Protein AF-A0A1I5CHT5-F1 (afdb_monomer_lite)

InterPro domains:
  IPR029024 TerB-like [SSF158682] (28-135)

Sequence (154 aa):
MDYQIIIVRIFIPLIINLFLMMINRVEKLSLLSEMISFAKNESDLKPIEYNFLLAIARQLDISREDFDYLIEHPINYIHLKSHSERIVQFHRLVLLMNIDEENSPKDKIKLHNYGLRMGLSHESINKVLYLMESFPNKVVPPDVLIDIFKVQYN

Foldseek 3Di:
DDPVCCCPPPVVVQLLVLPPDDADPVRLLLLLLVLLVLQQDPPGHDPQLVVVSVVSCVSSVHDPVSNVVSNVPRDPDDQPPDPSSLLSSLLSSQVSQLSDVPRDPVSLVSSLVSSVVNVHDNQLSVVLVVVLVVDVSSRDDPVNSCVSRVVVVD

Organism: NCBI:txid649333

Radius of gyration: 14.88 Å; chains: 1; bounding box: 34×34×36 Å

pLDDT: mean 76.03, std 16.16, range [33.88, 95.5]

Structure (mmCIF, N/CA/C/O backbone):
data_AF-A0A1I5CHT5-F1
#
_entry.id   AF-A0A1I5CHT5-F1
#
loop_
_atom_site.group_PDB
_atom_site.id
_atom_site.type_symbol
_atom_site.label_atom_id
_atom_site.label_alt_id
_atom_site.label_comp_id
_atom_site.label_asym_id
_atom_site.label_entity_id
_atom_site.label_seq_id
_atom_site.pdbx_PDB_ins_code
_atom_site.Cartn_x
_atom_site.Cartn_y
_atom_site.Cartn_z
_atom_site.occupancy
_atom_site.B_iso_or_equiv
_atom_site.auth_seq_id
_atom_site.auth_comp_id
_atom_site.auth_asym_id
_atom_site.auth_atom_id
_atom_site.pdbx_PDB_model_num
ATOM 1 N N . MET A 1 1 ? -18.716 12.084 -13.186 1.00 43.41 1 MET A N 1
ATOM 2 C CA . MET A 1 1 ? -18.773 10.689 -12.698 1.00 43.41 1 MET A CA 1
ATOM 3 C C . MET A 1 1 ? -18.210 10.702 -11.295 1.00 43.41 1 MET A C 1
ATOM 5 O O . MET A 1 1 ? -17.095 11.177 -11.141 1.00 43.41 1 MET A O 1
ATOM 9 N N . ASP A 1 2 ? -18.978 10.272 -10.295 1.00 36.06 2 ASP A N 1
ATOM 10 C CA . ASP A 1 2 ? -18.528 10.285 -8.900 1.00 36.06 2 ASP A CA 1
ATOM 11 C C . ASP A 1 2 ? -17.284 9.412 -8.713 1.00 36.06 2 ASP A C 1
ATOM 13 O O . ASP A 1 2 ? -17.295 8.221 -9.036 1.00 36.06 2 ASP A O 1
ATOM 17 N N . TYR A 1 3 ? -16.227 9.995 -8.146 1.00 40.12 3 TYR A N 1
ATOM 18 C CA . TYR A 1 3 ? -14.984 9.298 -7.791 1.00 40.12 3 TYR A CA 1
ATOM 19 C C . TYR A 1 3 ? -15.248 8.069 -6.910 1.00 40.12 3 TYR A C 1
ATOM 21 O O . TYR A 1 3 ? -14.638 7.016 -7.100 1.00 40.12 3 TYR A O 1
ATOM 29 N N . GLN A 1 4 ? -16.242 8.156 -6.021 1.00 33.88 4 GLN A N 1
ATOM 30 C CA . GLN A 1 4 ? -16.710 7.033 -5.205 1.00 33.88 4 GLN A CA 1
ATOM 31 C C . GLN A 1 4 ? -17.234 5.856 -6.040 1.00 33.88 4 GLN A C 1
ATOM 33 O O . GLN A 1 4 ? -17.039 4.705 -5.661 1.00 33.88 4 GLN A O 1
ATOM 38 N N . ILE A 1 5 ? -17.848 6.103 -7.201 1.00 36.06 5 ILE A N 1
ATOM 39 C CA . ILE A 1 5 ? -18.402 5.044 -8.058 1.00 36.06 5 ILE A CA 1
ATOM 40 C C . ILE A 1 5 ? -17.288 4.327 -8.834 1.00 36.06 5 ILE A C 1
ATOM 42 O O . ILE A 1 5 ? -17.359 3.111 -9.006 1.00 36.06 5 ILE A O 1
ATOM 46 N N . ILE A 1 6 ? -16.241 5.040 -9.260 1.00 41.62 6 ILE A N 1
ATOM 47 C CA . ILE A 1 6 ? -15.101 4.466 -10.000 1.00 41.62 6 ILE A CA 1
ATOM 48 C C . ILE A 1 6 ? -14.220 3.609 -9.075 1.00 41.62 6 ILE A C 1
ATOM 50 O O . ILE A 1 6 ? -13.890 2.472 -9.428 1.00 41.62 6 ILE A O 1
ATOM 54 N N . ILE A 1 7 ? -13.920 4.106 -7.865 1.00 43.94 7 ILE A N 1
ATOM 55 C CA . ILE A 1 7 ? -13.174 3.367 -6.829 1.00 43.94 7 ILE A CA 1
ATOM 56 C C . ILE A 1 7 ? -13.908 2.068 -6.458 1.00 43.94 7 ILE A C 1
ATOM 58 O O . ILE A 1 7 ? -13.299 1.006 -6.338 1.00 43.94 7 ILE A O 1
ATOM 62 N N . VAL A 1 8 ? -15.235 2.117 -6.333 1.00 37.75 8 VAL A N 1
ATOM 63 C CA . VAL A 1 8 ? -16.022 0.952 -5.907 1.00 37.75 8 VAL A CA 1
ATOM 64 C C . VAL A 1 8 ? -16.266 -0.054 -7.040 1.00 37.75 8 VAL A C 1
ATOM 66 O O . VAL A 1 8 ? -16.263 -1.256 -6.784 1.00 37.75 8 VAL A O 1
ATOM 69 N N . ARG A 1 9 ? -16.466 0.385 -8.293 1.00 37.16 9 ARG A N 1
ATOM 70 C CA . ARG A 1 9 ? -16.854 -0.521 -9.398 1.00 37.16 9 ARG A CA 1
ATOM 71 C C . ARG A 1 9 ? -15.706 -1.094 -10.222 1.00 37.16 9 ARG A C 1
ATOM 73 O O . ARG A 1 9 ? -15.864 -2.192 -10.742 1.00 37.16 9 ARG A O 1
ATOM 80 N N . ILE A 1 10 ? -14.595 -0.375 -10.380 1.00 43.31 10 ILE A N 1
ATOM 81 C CA . ILE A 1 10 ? -13.487 -0.795 -11.264 1.00 43.31 10 ILE A CA 1
ATOM 82 C C . ILE A 1 10 ? -12.265 -1.226 -10.448 1.00 43.31 10 ILE A C 1
ATOM 84 O O . ILE A 1 10 ? -11.571 -2.177 -10.798 1.00 43.31 10 ILE A O 1
ATOM 88 N N . PHE A 1 11 ? -12.035 -0.558 -9.323 1.00 48.06 11 PHE A N 1
ATOM 89 C CA . PHE A 1 11 ? -10.827 -0.696 -8.516 1.00 48.06 11 PHE A CA 1
ATOM 90 C C . PHE A 1 11 ? -10.879 -1.849 -7.515 1.00 48.06 11 PHE A C 1
ATOM 92 O O . PHE A 1 11 ? -9.939 -2.635 -7.415 1.00 48.06 11 PHE A O 1
ATOM 99 N N . ILE A 1 12 ? -12.000 -1.986 -6.807 1.00 48.53 12 ILE A N 1
ATOM 100 C CA . ILE A 1 12 ? -12.213 -3.060 -5.833 1.00 48.53 12 ILE A CA 1
ATOM 101 C C . ILE A 1 12 ? -12.047 -4.463 -6.458 1.00 48.53 12 ILE A C 1
ATOM 103 O O . ILE A 1 12 ? -11.296 -5.249 -5.891 1.00 48.53 12 ILE A O 1
ATOM 107 N N . PRO A 1 13 ? -12.618 -4.803 -7.632 1.00 48.53 13 PRO A N 1
ATOM 108 C CA . PRO A 1 13 ? -12.456 -6.136 -8.234 1.00 48.53 13 PRO A CA 1
ATOM 109 C C . PRO A 1 13 ? -11.008 -6.486 -8.617 1.00 48.53 13 PRO A C 1
ATOM 111 O O . PRO A 1 13 ? -10.601 -7.648 -8.559 1.00 48.53 13 PRO A O 1
ATOM 114 N N . LEU A 1 14 ? -10.224 -5.476 -9.000 1.00 48.19 14 LEU A N 1
ATOM 115 C CA . LEU A 1 14 ? -8.833 -5.620 -9.423 1.00 48.19 14 LEU A CA 1
ATOM 116 C C . LEU A 1 14 ? -7.893 -5.798 -8.225 1.00 48.19 14 LEU A C 1
ATOM 118 O O . LEU A 1 14 ? -6.982 -6.622 -8.267 1.00 48.19 14 LEU A O 1
ATOM 122 N N . ILE A 1 15 ? -8.178 -5.083 -7.132 1.00 50.62 15 ILE A N 1
ATOM 123 C CA . ILE A 1 15 ? -7.555 -5.303 -5.824 1.00 50.62 15 ILE A CA 1
ATOM 124 C C . ILE A 1 15 ? -7.916 -6.704 -5.311 1.00 50.62 15 ILE A C 1
ATOM 126 O O . ILE A 1 15 ? -7.015 -7.434 -4.913 1.00 50.62 15 ILE A O 1
ATOM 130 N N . ILE A 1 16 ? -9.189 -7.115 -5.406 1.00 50.88 16 ILE A N 1
ATOM 131 C CA . ILE A 1 16 ? -9.720 -8.406 -4.926 1.00 50.88 16 ILE A CA 1
ATOM 132 C C . ILE A 1 16 ? -8.990 -9.613 -5.534 1.00 50.88 16 ILE A C 1
ATOM 134 O O . ILE A 1 16 ? -8.569 -10.500 -4.791 1.00 50.88 16 ILE A O 1
ATOM 138 N N . ASN A 1 17 ? -8.796 -9.664 -6.857 1.00 50.41 17 ASN A N 1
ATOM 139 C CA . ASN A 1 17 ? -8.145 -10.823 -7.492 1.00 50.41 17 ASN A CA 1
ATOM 140 C C . ASN A 1 17 ? -6.658 -10.958 -7.130 1.00 50.41 17 ASN A C 1
ATOM 142 O O . ASN A 1 17 ? -6.111 -12.057 -7.149 1.00 50.41 17 ASN A O 1
ATOM 146 N N . LEU A 1 18 ? -6.015 -9.854 -6.754 1.00 48.88 18 LEU A N 1
ATOM 147 C CA . LEU A 1 18 ? -4.601 -9.801 -6.384 1.00 48.88 18 LEU A CA 1
ATOM 148 C C . LEU A 1 18 ? -4.374 -9.977 -4.867 1.00 48.88 18 LEU A C 1
ATOM 150 O O . LEU A 1 18 ? -3.238 -10.029 -4.398 1.00 48.88 18 LEU A O 1
ATOM 154 N N . PHE A 1 19 ? -5.453 -10.032 -4.083 1.00 51.78 19 PHE A N 1
ATOM 155 C CA . PHE A 1 19 ? -5.447 -10.098 -2.619 1.00 51.78 19 PHE A CA 1
ATOM 156 C C . PHE A 1 19 ? -5.619 -11.514 -2.060 1.00 51.78 19 PHE A C 1
ATOM 158 O O . PHE A 1 19 ? -5.231 -11.789 -0.928 1.00 51.78 19 PHE A O 1
ATOM 165 N N . LEU A 1 20 ? -6.227 -12.410 -2.841 1.00 50.38 20 LEU A N 1
ATOM 166 C CA . LEU A 1 20 ? -6.737 -13.699 -2.360 1.00 50.38 20 LEU A CA 1
ATOM 167 C C . LEU A 1 20 ? -5.718 -14.848 -2.381 1.00 50.38 20 LEU A C 1
ATOM 169 O O . LEU A 1 20 ? -6.041 -15.957 -1.956 1.00 50.38 20 LEU A O 1
ATOM 173 N N . MET A 1 21 ? -4.483 -14.618 -2.830 1.00 49.84 21 MET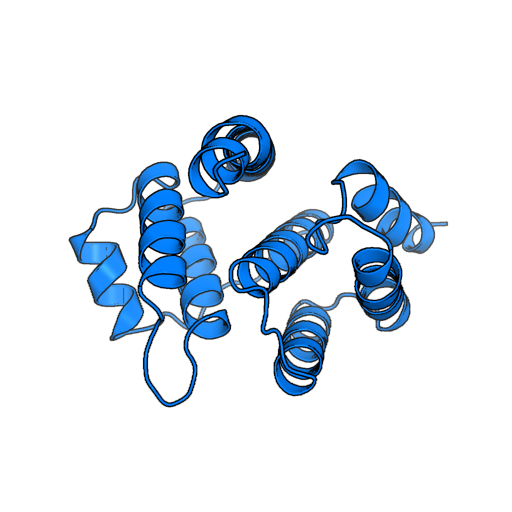 A N 1
ATOM 174 C CA . MET A 1 21 ? -3.451 -15.656 -2.803 1.00 49.84 21 MET A CA 1
ATOM 175 C C . MET A 1 21 ? -2.842 -15.777 -1.399 1.00 49.84 21 MET A C 1
ATOM 177 O O . MET A 1 21 ? -1.866 -15.116 -1.080 1.00 49.84 21 MET A O 1
ATOM 181 N N . MET A 1 22 ? -3.474 -16.621 -0.572 1.00 58.06 22 MET A N 1
ATOM 182 C CA . MET A 1 22 ? -2.983 -17.214 0.685 1.00 58.06 22 MET A CA 1
ATOM 183 C C . MET A 1 22 ? -2.137 -16.302 1.586 1.00 58.06 22 MET A C 1
ATOM 185 O O . MET A 1 22 ? -0.924 -16.449 1.681 1.00 58.06 22 MET A O 1
ATOM 189 N N . ILE A 1 23 ? -2.823 -15.431 2.325 1.00 65.88 23 ILE A N 1
ATOM 190 C CA . ILE A 1 23 ? -2.231 -14.552 3.334 1.00 65.88 23 ILE A CA 1
ATOM 191 C C . ILE A 1 23 ? -2.799 -14.962 4.702 1.00 65.88 23 ILE A C 1
ATOM 193 O O . ILE A 1 23 ? -4.012 -14.876 4.926 1.00 65.88 23 ILE A O 1
ATOM 197 N N . ASN A 1 24 ? -1.958 -15.457 5.615 1.00 81.00 24 ASN A N 1
ATOM 198 C CA . ASN A 1 24 ? -2.398 -15.760 6.987 1.00 81.00 24 ASN A CA 1
ATOM 199 C C . ASN A 1 24 ? -2.726 -14.456 7.751 1.00 81.00 24 ASN A C 1
ATOM 201 O O . ASN A 1 24 ? -2.348 -13.373 7.316 1.00 81.00 24 ASN A O 1
ATOM 205 N N . ARG A 1 25 ? -3.426 -14.518 8.896 1.00 85.50 25 ARG A N 1
ATOM 206 C CA . ARG A 1 25 ? -3.868 -13.298 9.614 1.00 85.50 25 ARG A CA 1
ATOM 207 C C . ARG A 1 25 ? -2.723 -12.317 9.904 1.00 85.50 25 ARG A C 1
ATOM 209 O O . ARG A 1 25 ? -2.923 -11.115 9.773 1.00 85.50 25 ARG A O 1
ATOM 216 N N . VAL A 1 26 ? -1.535 -12.816 10.254 1.00 85.31 26 VAL A N 1
ATOM 217 C CA . VAL A 1 26 ? -0.353 -11.974 10.506 1.00 85.31 26 VAL A CA 1
ATOM 218 C C . VAL A 1 26 ? 0.051 -11.243 9.230 1.00 85.31 26 VAL A C 1
ATOM 220 O O . VAL A 1 26 ? 0.247 -10.034 9.256 1.00 85.31 26 VAL A O 1
ATOM 223 N N . GLU A 1 27 ? 0.079 -11.945 8.098 1.00 82.56 27 GLU A N 1
ATOM 224 C CA . GLU A 1 27 ? 0.400 -11.344 6.805 1.00 82.56 27 GLU A CA 1
ATOM 225 C C . GLU A 1 27 ? -0.612 -10.286 6.358 1.00 82.56 27 GLU A C 1
ATOM 227 O O . GLU A 1 27 ? -0.221 -9.248 5.818 1.00 82.56 27 GLU A O 1
ATOM 232 N N . LYS A 1 28 ? -1.893 -10.475 6.680 1.00 86.12 28 LYS A N 1
ATOM 233 C CA . LYS A 1 28 ? -2.938 -9.486 6.399 1.00 86.12 28 LYS A CA 1
ATOM 234 C C . LYS A 1 28 ? -2.750 -8.217 7.232 1.00 86.12 28 LYS A C 1
ATOM 236 O O . LYS A 1 28 ? -2.786 -7.115 6.690 1.00 86.12 28 LYS A O 1
ATOM 241 N N . LEU A 1 29 ? -2.523 -8.373 8.537 1.00 89.12 29 LEU A N 1
ATOM 242 C CA . LEU A 1 29 ? -2.304 -7.251 9.456 1.00 89.12 29 LEU A CA 1
ATOM 243 C C . LEU A 1 29 ? -1.050 -6.459 9.082 1.00 89.12 29 LEU A C 1
ATOM 245 O O . LEU A 1 29 ? -1.065 -5.235 9.089 1.00 89.12 29 LEU A O 1
ATOM 249 N N . SER A 1 30 ? 0.015 -7.154 8.700 1.00 86.56 30 SER A N 1
ATOM 250 C CA . SER A 1 30 ? 1.266 -6.556 8.243 1.00 86.56 30 SER A CA 1
ATOM 251 C C . SER A 1 30 ? 1.122 -5.754 6.956 1.00 86.56 30 SER A C 1
ATOM 253 O O . SER A 1 30 ? 1.604 -4.626 6.875 1.00 86.56 30 SER A O 1
ATOM 255 N N . LEU A 1 31 ? 0.417 -6.303 5.968 1.00 86.25 31 LEU A N 1
ATOM 256 C CA . LEU A 1 31 ? 0.116 -5.611 4.719 1.00 86.25 31 LEU A CA 1
ATOM 257 C C . LEU A 1 31 ? -0.669 -4.324 4.979 1.00 86.25 31 LEU A C 1
ATOM 259 O O . LEU A 1 31 ? -0.322 -3.264 4.457 1.00 86.25 31 LEU A O 1
ATOM 263 N N . LEU A 1 32 ? -1.711 -4.416 5.807 1.00 89.56 32 LEU A N 1
ATOM 264 C CA . LEU A 1 32 ? -2.540 -3.273 6.171 1.00 89.56 32 LEU A CA 1
ATOM 265 C C . LEU A 1 32 ? -1.754 -2.235 6.986 1.00 89.56 32 LEU A C 1
ATOM 267 O O . LEU A 1 32 ? -1.871 -1.043 6.720 1.00 89.56 32 LEU A O 1
ATOM 271 N N . SER A 1 33 ? -0.909 -2.679 7.918 1.00 90.56 33 SER A N 1
ATOM 272 C CA . SER A 1 33 ? -0.009 -1.832 8.714 1.00 90.56 33 SER A CA 1
ATOM 273 C C . SER A 1 33 ? 0.960 -1.031 7.839 1.00 90.56 33 SER A C 1
ATOM 275 O O . SER A 1 33 ? 1.169 0.163 8.066 1.00 90.56 33 SER A O 1
ATOM 277 N N . GLU A 1 34 ? 1.519 -1.649 6.794 1.00 88.75 34 GLU A N 1
ATOM 278 C CA . GLU A 1 34 ? 2.380 -0.949 5.839 1.00 88.75 34 GLU A CA 1
ATOM 279 C C . GLU A 1 34 ? 1.601 0.108 5.049 1.00 88.75 34 GLU A C 1
ATOM 281 O O . GLU A 1 34 ? 2.070 1.236 4.904 1.00 88.75 34 GLU A O 1
ATOM 286 N N . MET A 1 35 ? 0.386 -0.216 4.594 1.00 89.50 35 MET A N 1
ATOM 287 C CA . MET A 1 35 ? -0.474 0.750 3.902 1.00 89.50 35 MET A CA 1
ATOM 288 C C . MET A 1 35 ? -0.840 1.933 4.810 1.00 89.50 35 MET A C 1
ATOM 290 O O . MET A 1 35 ? -0.744 3.083 4.387 1.00 89.50 35 MET A O 1
ATOM 294 N N . ILE A 1 36 ? -1.186 1.675 6.074 1.00 91.50 36 ILE A N 1
ATOM 295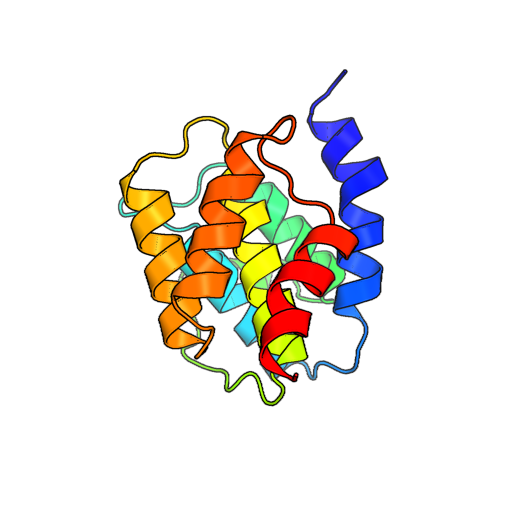 C CA . ILE A 1 36 ? -1.442 2.716 7.079 1.00 91.50 36 ILE A CA 1
ATOM 296 C C . ILE A 1 36 ? -0.196 3.585 7.279 1.00 91.50 36 ILE A C 1
ATOM 298 O O . ILE A 1 36 ? -0.291 4.807 7.238 1.00 91.50 36 ILE A O 1
ATOM 302 N N . SER A 1 37 ? 0.980 2.974 7.436 1.00 88.94 37 SER A N 1
ATOM 303 C CA . SER A 1 37 ? 2.256 3.685 7.621 1.00 88.94 37 SER A CA 1
ATOM 304 C C . SER A 1 37 ? 2.653 4.513 6.397 1.00 88.94 37 SER A C 1
ATOM 306 O O . SER A 1 37 ? 3.322 5.543 6.514 1.00 88.94 37 SER A O 1
ATOM 308 N N . PHE A 1 38 ? 2.256 4.069 5.205 1.00 88.44 38 PHE A N 1
ATOM 309 C CA . PHE A 1 38 ? 2.454 4.806 3.967 1.00 88.44 38 PHE A CA 1
ATOM 310 C C . PHE A 1 38 ? 1.502 6.000 3.841 1.00 88.44 38 PHE A C 1
ATOM 312 O O . PHE A 1 38 ? 1.957 7.072 3.454 1.00 88.44 38 PHE A O 1
ATOM 319 N N . ALA A 1 39 ? 0.218 5.856 4.176 1.00 88.00 39 ALA A N 1
ATOM 320 C CA . ALA A 1 39 ? -0.743 6.960 4.101 1.00 88.00 39 ALA A CA 1
ATOM 321 C C . ALA A 1 39 ? -0.550 7.985 5.225 1.00 88.00 39 ALA A C 1
ATOM 323 O O . ALA A 1 39 ? -0.667 9.186 5.003 1.00 88.00 39 ALA A O 1
ATOM 324 N N . LYS A 1 40 ? -0.207 7.532 6.435 1.00 84.94 40 LYS A N 1
ATOM 325 C CA . LYS A 1 40 ? -0.048 8.417 7.588 1.00 84.94 40 LYS A CA 1
ATOM 326 C C . LYS A 1 40 ? 1.103 9.399 7.335 1.00 84.94 40 LYS A C 1
ATOM 328 O O . LYS A 1 40 ? 2.249 9.007 7.084 1.00 84.94 40 LYS A O 1
ATOM 333 N N . ASN A 1 41 ? 0.770 10.684 7.381 1.00 72.56 41 ASN A N 1
ATOM 334 C CA . ASN A 1 41 ? 1.712 11.800 7.386 1.00 72.56 41 ASN A CA 1
ATOM 335 C C . ASN A 1 41 ? 1.859 12.342 8.821 1.00 72.56 41 ASN A C 1
ATOM 337 O O . ASN A 1 41 ? 1.300 11.775 9.758 1.00 72.56 41 ASN A O 1
ATOM 341 N N . GLU A 1 42 ? 2.619 13.424 9.016 1.00 65.94 42 GLU A N 1
ATOM 342 C CA . GLU A 1 42 ? 2.863 14.009 10.350 1.00 65.94 42 GLU A CA 1
ATOM 343 C C . GLU A 1 42 ? 1.577 14.452 11.085 1.00 65.94 42 GLU A C 1
ATOM 345 O O . GLU A 1 42 ? 1.604 14.599 12.303 1.00 65.94 42 GLU A O 1
ATOM 350 N N . SER A 1 43 ? 0.458 14.642 10.370 1.00 62.81 43 SER A N 1
ATOM 351 C CA . SER A 1 43 ? -0.779 15.270 10.863 1.00 62.81 43 SER A CA 1
ATOM 352 C C . SER A 1 43 ? -2.044 14.397 10.762 1.00 62.81 43 SER A C 1
ATOM 354 O O . SER A 1 43 ? -3.123 14.944 10.564 1.00 62.81 43 SER A O 1
ATOM 356 N N . ASP A 1 44 ? -1.917 13.071 10.869 1.00 78.94 44 ASP A N 1
ATOM 357 C CA . ASP A 1 44 ? -3.003 12.070 10.760 1.00 78.94 44 ASP A CA 1
ATOM 358 C C . ASP A 1 44 ? -3.460 11.693 9.336 1.00 78.94 44 ASP A C 1
ATOM 360 O O . ASP A 1 44 ? -3.059 12.293 8.337 1.00 78.94 44 ASP A O 1
ATOM 364 N N . LEU A 1 45 ? -4.258 10.617 9.256 1.00 87.31 45 LEU A N 1
ATOM 365 C CA . LEU A 1 45 ? -4.885 10.116 8.028 1.00 87.31 45 LEU A CA 1
ATOM 366 C C . LEU A 1 45 ? -6.036 11.032 7.603 1.00 87.31 45 LEU A C 1
ATOM 368 O O . LEU A 1 45 ? -6.928 11.336 8.401 1.00 87.31 45 LEU A O 1
ATOM 372 N N . LYS A 1 46 ? -6.086 11.401 6.323 1.00 86.94 46 LYS A N 1
ATOM 373 C CA . LYS A 1 46 ? -7.224 12.140 5.763 1.00 86.94 46 LYS A CA 1
ATOM 374 C C . LYS A 1 46 ? -8.480 11.252 5.758 1.00 86.94 46 LYS A C 1
ATOM 376 O O . LYS A 1 46 ? -8.377 10.034 5.589 1.00 86.94 46 LYS A O 1
ATOM 381 N N . PRO A 1 47 ? -9.698 11.823 5.838 1.00 87.88 47 PRO A N 1
ATOM 382 C CA . PRO A 1 47 ? -10.937 11.036 5.836 1.00 87.88 47 PRO A CA 1
ATOM 383 C C . PRO A 1 47 ? -11.092 10.098 4.628 1.00 87.88 47 PRO A C 1
ATOM 385 O O . PRO A 1 47 ? -11.648 9.006 4.756 1.00 87.88 47 PRO A O 1
ATOM 388 N N . ILE A 1 48 ? -10.603 10.503 3.451 1.00 84.06 48 ILE A N 1
ATOM 389 C CA . ILE A 1 48 ? -10.663 9.674 2.241 1.00 84.06 48 ILE A CA 1
ATOM 390 C C . ILE A 1 48 ? -9.701 8.477 2.308 1.00 84.06 48 ILE A C 1
ATOM 392 O O . ILE A 1 48 ? -10.098 7.362 1.971 1.00 84.06 48 ILE A O 1
ATOM 396 N N . GLU A 1 49 ? -8.490 8.679 2.833 1.00 86.25 49 GLU A N 1
ATOM 397 C CA . GLU A 1 49 ? -7.492 7.626 3.060 1.00 86.25 49 GLU A CA 1
ATOM 398 C C . GLU A 1 49 ? -7.989 6.636 4.115 1.00 86.25 49 GLU A C 1
ATOM 400 O O . GLU A 1 49 ? -7.932 5.425 3.910 1.00 86.25 49 GLU A O 1
ATOM 405 N N . TYR A 1 50 ? -8.560 7.146 5.210 1.00 90.88 50 TYR A N 1
ATOM 406 C CA . TYR A 1 50 ? -9.152 6.329 6.266 1.00 90.88 50 TYR A CA 1
ATOM 407 C C . TYR A 1 50 ? -10.263 5.421 5.723 1.00 90.88 50 TYR A C 1
ATOM 409 O O . TYR A 1 50 ? -10.249 4.210 5.946 1.00 90.88 50 TYR A O 1
ATOM 417 N N . ASN A 1 51 ? -11.216 5.984 4.974 1.00 88.38 51 ASN A N 1
ATOM 418 C CA . ASN A 1 51 ? -12.327 5.215 4.409 1.00 88.38 51 ASN A CA 1
ATOM 419 C C . ASN A 1 51 ? -11.851 4.158 3.410 1.00 88.38 51 ASN A C 1
ATOM 421 O O . ASN A 1 51 ? -12.396 3.051 3.379 1.00 88.38 51 ASN A O 1
ATOM 425 N N . PHE A 1 52 ? -10.831 4.480 2.614 1.00 85.06 52 PHE A N 1
ATOM 426 C CA . PHE A 1 52 ? -10.217 3.517 1.713 1.00 85.06 52 PHE A CA 1
ATOM 427 C C . PHE A 1 52 ? -9.545 2.377 2.482 1.00 85.06 52 PHE A C 1
ATOM 429 O O . PHE A 1 52 ? -9.855 1.212 2.239 1.00 85.06 52 PHE A O 1
ATOM 436 N N . LEU A 1 53 ? -8.680 2.689 3.448 1.00 89.94 53 LEU A N 1
ATOM 437 C CA . LEU A 1 53 ? -7.969 1.686 4.244 1.00 89.94 53 LEU A CA 1
ATOM 438 C C . LEU A 1 53 ? -8.927 0.812 5.063 1.00 89.94 53 LEU A C 1
ATOM 440 O O . LEU A 1 53 ? -8.723 -0.397 5.148 1.00 89.94 53 LEU A O 1
ATOM 444 N N . LEU A 1 54 ? -10.025 1.375 5.573 1.00 91.38 54 LEU A N 1
ATOM 445 C CA . LEU A 1 54 ? -11.083 0.612 6.235 1.00 91.38 54 LEU A CA 1
ATOM 446 C C . LEU A 1 54 ? -11.803 -0.342 5.269 1.00 91.38 54 LEU A C 1
ATOM 448 O O . LEU A 1 54 ? -12.163 -1.457 5.651 1.00 91.38 54 LEU A O 1
ATOM 452 N N . ALA A 1 55 ? -12.028 0.065 4.016 1.00 85.75 55 ALA A N 1
ATOM 453 C CA . ALA A 1 55 ? -12.590 -0.825 3.002 1.00 85.75 55 ALA A CA 1
ATOM 454 C C . ALA A 1 55 ? -11.643 -2.000 2.703 1.00 85.75 55 ALA A C 1
ATOM 456 O O . ALA A 1 55 ? -12.103 -3.137 2.594 1.00 85.75 55 ALA A O 1
ATOM 457 N N . ILE A 1 56 ? -10.333 -1.744 2.651 1.00 85.06 56 ILE A N 1
ATOM 458 C CA . ILE A 1 56 ? -9.304 -2.782 2.508 1.00 85.06 56 ILE A CA 1
ATOM 459 C C . ILE A 1 56 ? -9.271 -3.708 3.733 1.00 85.06 56 ILE A C 1
ATOM 461 O O . ILE A 1 56 ? -9.249 -4.926 3.569 1.00 85.06 56 ILE A O 1
ATOM 465 N N . ALA A 1 57 ? -9.343 -3.165 4.951 1.00 89.75 57 ALA A N 1
ATOM 466 C CA . ALA A 1 57 ? -9.398 -3.951 6.186 1.00 89.75 57 ALA A CA 1
ATOM 467 C C . ALA A 1 57 ? -10.576 -4.937 6.178 1.00 89.75 57 ALA A C 1
ATOM 469 O O . ALA A 1 57 ? -10.396 -6.130 6.415 1.00 89.75 57 ALA A O 1
ATOM 470 N N . ARG A 1 58 ? -11.767 -4.471 5.785 1.00 88.31 58 ARG A N 1
ATOM 471 C CA . ARG A 1 58 ? -12.956 -5.328 5.641 1.00 88.31 58 ARG A CA 1
ATOM 472 C C . ARG A 1 58 ? -12.757 -6.437 4.610 1.00 88.31 58 ARG A C 1
ATOM 474 O O . ARG A 1 58 ? -13.189 -7.559 4.840 1.00 88.31 58 ARG A O 1
ATOM 481 N N . GLN A 1 59 ? -12.091 -6.150 3.493 1.00 82.56 59 GLN A N 1
ATOM 482 C CA . GLN A 1 59 ? -11.770 -7.164 2.478 1.00 82.56 59 GLN A CA 1
ATOM 483 C C . GLN A 1 59 ? -10.732 -8.183 2.964 1.00 82.56 59 GLN A C 1
ATOM 485 O O . GLN A 1 59 ? -10.763 -9.336 2.540 1.00 82.56 59 GLN A O 1
ATOM 490 N N . LEU A 1 60 ? -9.832 -7.780 3.866 1.00 83.88 60 LEU A N 1
ATOM 491 C CA . LEU A 1 60 ? -8.902 -8.683 4.543 1.00 83.88 60 LEU A CA 1
ATOM 492 C C . LEU A 1 60 ? -9.572 -9.543 5.619 1.00 83.88 60 LEU A C 1
ATOM 494 O O . LEU A 1 60 ? -8.907 -10.438 6.137 1.00 83.88 60 LEU A O 1
ATOM 498 N N . ASP A 1 61 ? -10.850 -9.329 5.940 1.00 89.75 61 ASP A N 1
ATOM 499 C CA . ASP A 1 61 ? -11.481 -9.915 7.129 1.00 89.75 61 ASP A CA 1
ATOM 500 C C . ASP A 1 61 ? -10.767 -9.466 8.424 1.00 89.75 61 ASP A C 1
ATOM 502 O O . ASP A 1 61 ? -10.501 -10.245 9.336 1.00 89.75 61 ASP A O 1
ATOM 506 N N . ILE A 1 62 ? -10.376 -8.187 8.464 1.00 91.44 62 ILE A N 1
ATOM 507 C CA . ILE A 1 62 ? -9.838 -7.500 9.643 1.00 91.44 62 ILE A CA 1
ATOM 508 C C . ILE A 1 62 ? -10.954 -6.628 10.216 1.00 91.44 62 ILE A C 1
ATOM 510 O O . ILE A 1 62 ? -11.614 -5.882 9.483 1.00 91.44 62 ILE A O 1
ATOM 514 N N . SER A 1 63 ? -11.180 -6.734 11.526 1.00 95.31 63 SER A N 1
ATOM 515 C CA . SER A 1 63 ? -12.227 -5.966 12.193 1.00 95.31 63 SER A CA 1
ATOM 516 C C . SER A 1 63 ? -11.884 -4.474 12.226 1.00 95.31 63 SER A C 1
ATOM 518 O O . SER A 1 63 ? -10.734 -4.066 12.048 1.00 95.31 63 SER A O 1
ATOM 520 N N . ARG A 1 64 ? -12.893 -3.631 12.456 1.00 95.12 64 ARG A N 1
ATOM 521 C CA . ARG A 1 64 ? -12.671 -2.189 12.615 1.00 95.12 64 ARG A CA 1
ATOM 522 C C . ARG A 1 64 ? -11.770 -1.904 13.817 1.00 95.12 64 ARG A C 1
ATOM 524 O O . ARG A 1 64 ? -10.924 -1.031 13.731 1.00 95.12 64 ARG A O 1
ATOM 531 N N . GLU A 1 65 ? -11.932 -2.664 14.891 1.00 95.50 65 GLU A N 1
ATOM 532 C CA . GLU A 1 65 ? -11.158 -2.535 16.123 1.00 95.50 65 GLU A CA 1
ATOM 533 C C . GLU A 1 65 ? -9.683 -2.876 15.885 1.00 95.50 65 GLU A C 1
ATOM 535 O O . GLU A 1 65 ? -8.811 -2.112 16.286 1.00 95.50 65 GLU A O 1
ATOM 540 N N . ASP A 1 66 ? -9.397 -3.974 15.174 1.00 94.62 66 ASP A N 1
ATOM 541 C CA . ASP A 1 66 ? -8.030 -4.326 14.768 1.00 94.62 66 ASP A CA 1
ATOM 542 C C . ASP A 1 66 ? -7.434 -3.258 13.833 1.00 94.62 66 ASP A C 1
ATOM 544 O O . ASP A 1 66 ? -6.260 -2.913 13.946 1.00 94.62 66 ASP A O 1
ATOM 548 N N . PHE A 1 67 ? -8.227 -2.721 12.902 1.00 94.75 67 PHE A N 1
ATOM 549 C CA . PHE A 1 67 ? -7.788 -1.650 12.006 1.00 94.75 67 PHE A CA 1
ATOM 550 C C . PHE A 1 67 ? -7.449 -0.362 12.763 1.00 94.75 67 PHE A C 1
ATOM 5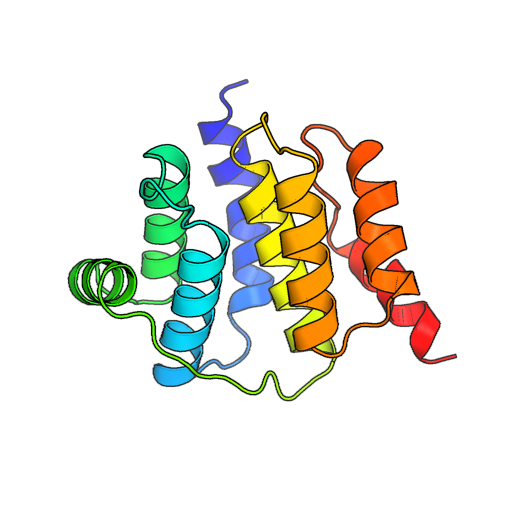52 O O . PHE A 1 67 ? -6.364 0.184 12.569 1.00 94.75 67 PHE A O 1
ATOM 559 N N . ASP A 1 68 ? -8.347 0.098 13.635 1.00 93.31 68 ASP A N 1
ATOM 560 C CA . ASP A 1 68 ? -8.147 1.297 14.448 1.00 93.31 68 ASP A CA 1
ATOM 561 C C . ASP A 1 68 ? -6.924 1.105 15.375 1.00 93.31 68 ASP A C 1
ATOM 563 O O . ASP A 1 68 ? -6.084 1.999 15.482 1.00 93.31 68 ASP A O 1
ATOM 567 N N . TYR A 1 69 ? -6.721 -0.104 15.920 1.00 93.38 69 TYR A N 1
ATOM 568 C CA . TYR A 1 69 ? -5.514 -0.460 16.675 1.00 93.38 69 TYR A CA 1
ATOM 569 C C . TYR A 1 69 ? -4.228 -0.329 15.843 1.00 93.38 69 TYR A C 1
ATOM 571 O O . TYR A 1 69 ? -3.234 0.202 16.333 1.00 93.38 69 TYR A O 1
ATOM 579 N N . LEU A 1 70 ? -4.221 -0.761 14.576 1.00 92.25 70 LEU A N 1
ATOM 580 C CA . LEU A 1 70 ? -3.049 -0.641 13.693 1.00 92.25 70 LEU A CA 1
ATOM 581 C C . LEU A 1 70 ? -2.680 0.813 13.355 1.00 92.25 70 LEU A C 1
ATOM 583 O O . LEU A 1 70 ? -1.523 1.083 13.030 1.00 92.25 70 LEU A O 1
ATOM 587 N N . ILE A 1 71 ? -3.630 1.753 13.420 1.00 91.06 71 ILE A N 1
ATOM 588 C CA . ILE A 1 71 ? -3.365 3.187 13.202 1.00 91.06 71 ILE A CA 1
ATOM 589 C C . ILE A 1 71 ? -2.527 3.774 14.343 1.00 91.06 71 ILE A C 1
ATOM 591 O O . ILE A 1 71 ? -1.660 4.631 14.109 1.00 91.06 71 ILE A O 1
ATOM 595 N N . GLU A 1 72 ? -2.787 3.323 15.567 1.00 89.38 72 GLU A N 1
ATOM 596 C CA . GLU A 1 72 ? -2.088 3.745 16.785 1.00 89.38 72 GLU A CA 1
ATOM 597 C C . GLU A 1 72 ? -0.806 2.936 17.016 1.00 89.38 72 GLU A C 1
ATOM 599 O O . GLU A 1 72 ? 0.219 3.477 17.438 1.00 89.38 72 GLU A O 1
ATOM 604 N N . HIS A 1 73 ? -0.850 1.647 16.685 1.00 89.06 73 HIS A N 1
ATOM 605 C CA . HIS A 1 73 ? 0.195 0.667 16.945 1.00 89.06 73 HIS A CA 1
ATOM 606 C C . HIS A 1 73 ? 0.577 -0.077 15.658 1.00 89.06 73 HIS A C 1
ATOM 608 O O . HIS A 1 73 ? 0.264 -1.264 15.505 1.00 89.06 73 HIS A O 1
ATOM 614 N N . PRO A 1 74 ? 1.271 0.594 14.717 1.00 84.75 74 PRO A N 1
ATOM 615 C CA . PRO A 1 74 ? 1.706 -0.044 13.486 1.00 84.75 74 PRO A CA 1
ATOM 616 C C . PRO A 1 74 ? 2.642 -1.213 13.801 1.00 84.75 74 PRO A C 1
ATOM 618 O O . PRO A 1 74 ? 3.609 -1.101 14.559 1.00 84.75 74 PRO A O 1
ATOM 621 N N . ILE A 1 75 ? 2.346 -2.360 13.202 1.00 83.81 75 ILE A N 1
ATOM 622 C CA . ILE A 1 75 ? 3.155 -3.568 13.322 1.00 83.81 75 ILE A CA 1
ATOM 623 C C . ILE A 1 75 ? 4.333 -3.468 12.356 1.00 83.81 75 ILE A C 1
ATOM 625 O O . ILE A 1 75 ? 4.151 -3.270 11.153 1.00 83.81 75 ILE A O 1
ATOM 629 N N . ASN A 1 76 ? 5.537 -3.685 12.884 1.00 68.50 76 ASN A N 1
ATOM 630 C CA . ASN A 1 76 ? 6.772 -3.785 12.112 1.00 68.50 76 ASN A CA 1
ATOM 631 C C . ASN A 1 76 ? 7.015 -5.237 11.672 1.00 68.50 76 ASN A C 1
ATOM 633 O O . ASN A 1 76 ? 7.765 -5.965 12.317 1.00 68.50 76 ASN A O 1
ATOM 637 N N . TYR A 1 77 ? 6.364 -5.677 10.596 1.00 64.56 77 TYR A N 1
ATOM 638 C CA . TYR A 1 77 ? 6.643 -6.941 9.888 1.00 64.56 77 TYR A CA 1
ATOM 639 C C . TYR A 1 77 ? 5.878 -6.874 8.543 1.00 64.56 77 TYR A C 1
ATOM 641 O O . TYR A 1 77 ? 4.775 -6.344 8.564 1.00 64.56 77 TYR A O 1
ATOM 649 N N . ILE A 1 78 ? 6.366 -7.264 7.349 1.00 61.47 78 ILE A N 1
ATOM 650 C CA . ILE A 1 78 ? 6.732 -8.627 6.904 1.00 61.47 78 ILE A CA 1
ATOM 651 C C . ILE A 1 78 ? 7.668 -8.657 5.685 1.00 61.47 78 ILE A C 1
ATOM 653 O O . ILE A 1 78 ? 7.572 -7.853 4.762 1.00 61.47 78 ILE A O 1
ATOM 657 N N . HIS A 1 79 ? 8.481 -9.717 5.660 1.00 63.00 79 HIS A N 1
ATOM 658 C CA . HIS A 1 79 ? 9.150 -10.299 4.495 1.00 63.00 79 HIS A CA 1
ATOM 659 C C . HIS A 1 79 ? 8.148 -10.720 3.399 1.00 63.00 79 HIS A C 1
ATOM 661 O O . HIS A 1 79 ? 7.610 -11.828 3.428 1.00 63.00 79 HIS A O 1
ATOM 667 N N . LEU A 1 80 ? 7.914 -9.863 2.406 1.00 68.69 80 LEU A N 1
ATOM 668 C CA . LEU A 1 80 ? 7.301 -10.280 1.140 1.00 68.69 80 LEU A CA 1
ATOM 669 C C . LEU A 1 80 ? 8.242 -11.311 0.493 1.00 68.69 80 LEU A C 1
ATOM 671 O O . LEU A 1 80 ? 9.388 -10.988 0.164 1.00 68.69 80 LEU A O 1
ATOM 675 N N . LYS A 1 81 ? 7.808 -12.573 0.409 1.00 70.38 81 LYS A N 1
ATOM 676 C CA . LYS A 1 81 ? 8.696 -13.716 0.129 1.00 70.38 81 LYS A CA 1
ATOM 677 C C . LYS A 1 81 ? 9.087 -13.763 -1.341 1.00 70.38 81 LYS A C 1
ATOM 679 O O . LYS A 1 81 ? 10.246 -13.990 -1.680 1.00 70.38 81 LYS A O 1
ATOM 684 N N . SER A 1 82 ? 8.122 -13.537 -2.219 1.00 75.12 82 SER A N 1
ATOM 685 C CA . SER A 1 82 ? 8.293 -13.575 -3.665 1.00 75.12 82 SER A CA 1
ATOM 686 C C . SER A 1 82 ? 8.493 -12.179 -4.251 1.00 75.12 82 SER A C 1
ATOM 688 O O . SER A 1 82 ? 8.139 -11.152 -3.674 1.00 75.12 82 SER A O 1
ATOM 690 N N . HIS A 1 83 ? 9.088 -12.118 -5.439 1.00 74.06 83 HIS A N 1
ATOM 691 C CA . HIS A 1 83 ? 9.162 -10.872 -6.201 1.00 74.06 83 HIS A CA 1
ATOM 692 C C . HIS A 1 83 ? 7.768 -10.373 -6.619 1.00 74.06 83 HIS A C 1
ATOM 694 O O . HIS A 1 83 ? 7.488 -9.182 -6.532 1.00 74.06 83 HIS A O 1
ATOM 700 N N . SER A 1 84 ? 6.860 -11.287 -6.969 1.00 73.31 84 SER A N 1
ATOM 701 C CA . SER A 1 84 ? 5.478 -10.964 -7.332 1.00 73.31 84 SER A CA 1
ATOM 702 C C . SER A 1 84 ? 4.715 -10.289 -6.192 1.00 73.31 84 SER A C 1
ATOM 704 O O . SER A 1 84 ? 4.101 -9.252 -6.417 1.00 73.31 84 SER A O 1
ATOM 706 N N . GLU A 1 85 ? 4.809 -10.793 -4.958 1.00 75.62 85 GLU A N 1
ATOM 707 C CA . GLU A 1 85 ? 4.167 -10.162 -3.790 1.00 75.62 85 GLU A CA 1
ATOM 708 C C . GLU A 1 85 ? 4.657 -8.726 -3.561 1.00 75.62 85 GLU A C 1
ATOM 710 O O . GLU A 1 85 ? 3.868 -7.852 -3.207 1.00 75.62 85 GLU A O 1
ATOM 715 N N . ARG A 1 86 ? 5.942 -8.461 -3.821 1.00 81.44 86 ARG A N 1
ATOM 716 C CA . ARG A 1 86 ? 6.541 -7.123 -3.714 1.00 81.44 86 ARG A CA 1
ATOM 717 C C . ARG A 1 86 ? 6.009 -6.152 -4.752 1.00 81.44 86 ARG A C 1
ATOM 719 O O . ARG A 1 86 ? 5.676 -5.023 -4.410 1.00 81.44 86 ARG A O 1
ATOM 726 N N . ILE A 1 87 ? 5.878 -6.599 -5.998 1.00 78.56 87 ILE A N 1
ATOM 727 C CA . ILE A 1 87 ? 5.280 -5.803 -7.080 1.00 78.56 87 ILE A CA 1
ATOM 728 C C . ILE A 1 87 ? 3.832 -5.458 -6.745 1.00 78.56 87 ILE A C 1
ATOM 730 O O . ILE A 1 87 ? 3.408 -4.311 -6.869 1.00 78.56 87 ILE A O 1
ATOM 734 N N . VAL A 1 88 ? 3.081 -6.461 -6.296 1.00 77.44 88 VAL A N 1
ATOM 735 C CA . VAL A 1 88 ? 1.680 -6.322 -5.911 1.00 77.44 88 VAL A CA 1
ATOM 736 C C . VAL A 1 88 ? 1.528 -5.329 -4.757 1.00 77.44 88 VAL A C 1
ATOM 738 O O . VAL A 1 88 ? 0.657 -4.463 -4.799 1.00 77.44 88 VAL A O 1
ATOM 741 N N . GLN A 1 89 ? 2.383 -5.416 -3.738 1.00 81.25 89 GLN A N 1
ATOM 742 C CA . GLN A 1 89 ? 2.340 -4.483 -2.619 1.00 81.25 89 GLN A CA 1
ATOM 743 C C . GLN A 1 89 ? 2.712 -3.062 -3.044 1.00 81.25 89 GLN A C 1
ATOM 745 O O . GLN A 1 89 ? 2.010 -2.113 -2.701 1.00 81.25 89 GLN A O 1
ATOM 750 N N . PHE A 1 90 ? 3.752 -2.911 -3.861 1.00 85.31 90 PHE A N 1
ATOM 751 C CA . PHE A 1 90 ? 4.138 -1.619 -4.417 1.00 85.31 90 PHE A CA 1
ATOM 752 C C . PHE A 1 90 ? 3.010 -0.983 -5.239 1.00 85.31 90 PHE A C 1
ATOM 754 O O . PHE A 1 90 ? 2.748 0.210 -5.098 1.00 85.31 90 PHE A O 1
ATOM 761 N N . HIS A 1 91 ? 2.273 -1.773 -6.027 1.00 80.31 91 HIS A N 1
ATOM 762 C CA . HIS A 1 91 ? 1.087 -1.291 -6.741 1.00 80.31 91 HIS A CA 1
ATOM 763 C C . HIS A 1 91 ? 0.027 -0.732 -5.794 1.00 80.31 91 HIS A C 1
ATOM 765 O O . HIS A 1 91 ? -0.489 0.354 -6.044 1.00 80.31 91 HIS A O 1
ATOM 771 N N . ARG A 1 92 ? -0.261 -1.409 -4.677 1.00 81.56 92 ARG A N 1
ATOM 772 C CA . ARG A 1 92 ? -1.221 -0.907 -3.677 1.00 81.56 92 ARG A CA 1
ATOM 773 C C . ARG A 1 92 ? -0.799 0.450 -3.118 1.00 81.56 92 ARG A C 1
ATOM 775 O O . ARG A 1 92 ? -1.659 1.307 -2.938 1.00 81.56 92 ARG A O 1
ATOM 782 N N . LEU A 1 93 ? 0.501 0.668 -2.902 1.00 87.06 93 LEU A N 1
ATOM 783 C CA . LEU A 1 93 ? 1.021 1.966 -2.459 1.00 87.06 93 LEU A CA 1
ATOM 784 C C . LEU A 1 93 ? 0.890 3.047 -3.542 1.00 87.06 93 LEU A C 1
ATOM 786 O O . LEU A 1 93 ? 0.512 4.171 -3.227 1.00 87.06 93 LEU A O 1
ATOM 790 N N . VAL A 1 94 ? 1.120 2.709 -4.818 1.00 85.12 94 VAL A N 1
ATOM 791 C CA . VAL A 1 94 ? 0.855 3.617 -5.954 1.00 85.12 94 VAL A CA 1
ATOM 792 C C . VAL A 1 94 ? -0.619 4.026 -5.978 1.00 85.12 94 VAL A C 1
ATOM 794 O O . VAL A 1 94 ? -0.928 5.201 -6.160 1.00 85.12 94 VAL A O 1
ATOM 797 N N . LEU A 1 95 ? -1.538 3.076 -5.788 1.00 79.50 95 LEU A N 1
ATOM 798 C CA . LEU A 1 95 ? -2.970 3.373 -5.762 1.00 79.50 95 LEU A CA 1
ATOM 799 C C . LEU A 1 95 ? -3.338 4.265 -4.577 1.00 79.50 95 LEU A C 1
ATOM 801 O O . LEU A 1 95 ? -4.038 5.248 -4.774 1.00 79.50 95 LEU A O 1
ATOM 805 N N . LEU A 1 96 ? -2.843 3.933 -3.381 1.00 82.94 96 LEU A N 1
ATOM 806 C CA . LEU A 1 96 ? -3.095 4.668 -2.141 1.00 82.94 96 LEU A CA 1
ATOM 807 C C . LEU A 1 96 ? -2.605 6.114 -2.217 1.00 82.94 96 LEU A C 1
ATOM 809 O O . LEU A 1 96 ? -3.328 7.016 -1.815 1.00 82.94 96 LEU A O 1
ATOM 813 N N . MET A 1 97 ? -1.419 6.330 -2.789 1.00 83.88 97 MET A N 1
ATOM 814 C CA . MET A 1 97 ? -0.898 7.665 -3.075 1.00 83.88 97 MET A CA 1
ATOM 815 C C . MET A 1 97 ? -1.905 8.453 -3.927 1.00 83.88 97 MET A C 1
ATOM 817 O O . MET A 1 97 ? -2.322 9.540 -3.561 1.00 83.88 97 MET A O 1
ATOM 821 N N . ASN A 1 98 ? -2.402 7.873 -5.018 1.00 77.94 98 ASN A N 1
ATOM 822 C CA . ASN A 1 98 ? -3.277 8.567 -5.970 1.00 77.94 98 ASN A CA 1
ATOM 823 C C . ASN A 1 98 ? -4.750 8.724 -5.539 1.00 77.94 98 ASN A C 1
ATOM 825 O O . ASN A 1 98 ? -5.571 9.147 -6.350 1.00 77.94 98 ASN A O 1
ATOM 829 N N . ILE A 1 99 ? -5.102 8.402 -4.291 1.00 76.12 99 ILE A N 1
ATOM 830 C CA . ILE A 1 99 ? -6.466 8.602 -3.766 1.00 76.12 99 ILE A CA 1
ATOM 831 C C . ILE A 1 99 ? -6.792 10.080 -3.589 1.00 76.12 99 ILE A C 1
ATOM 833 O O . ILE A 1 99 ? -7.930 10.488 -3.818 1.00 76.12 99 ILE A O 1
ATOM 837 N N . ASP A 1 100 ? -5.801 10.860 -3.174 1.00 70.75 100 ASP A N 1
ATOM 838 C CA . ASP A 1 100 ? -5.888 12.307 -3.112 1.00 70.75 100 ASP A CA 1
ATOM 839 C C . ASP A 1 100 ? -5.106 12.880 -4.301 1.00 70.75 100 ASP A C 1
ATOM 841 O O . ASP A 1 100 ? -3.955 12.512 -4.535 1.00 70.75 100 ASP A O 1
ATOM 845 N N . GLU A 1 101 ? -5.728 13.730 -5.116 1.00 65.19 101 GLU A N 1
ATOM 846 C CA . GLU A 1 101 ? -5.114 14.222 -6.361 1.00 65.19 101 GLU A CA 1
ATOM 847 C C . GLU A 1 101 ? -3.891 15.121 -6.101 1.00 65.19 101 GLU A C 1
ATOM 849 O O . GLU A 1 101 ? -3.042 15.310 -6.980 1.00 65.19 101 GLU A O 1
ATOM 854 N N . GLU A 1 102 ? -3.754 15.607 -4.866 1.00 66.12 102 GLU A N 1
ATOM 855 C CA . GLU A 1 102 ? -2.716 16.521 -4.386 1.00 66.12 102 GLU A CA 1
ATOM 856 C C . GLU A 1 102 ? -1.413 15.823 -3.956 1.00 66.12 102 GLU A C 1
ATOM 858 O O . GLU A 1 102 ? -0.789 16.186 -2.958 1.00 66.12 102 GLU A O 1
ATOM 863 N N . ASN A 1 103 ? -0.955 14.820 -4.707 1.00 70.38 103 ASN A N 1
ATOM 864 C CA . ASN A 1 103 ? 0.317 14.165 -4.394 1.00 70.38 103 ASN A CA 1
ATOM 865 C C . ASN A 1 103 ? 1.509 15.094 -4.610 1.00 70.38 103 ASN A C 1
ATOM 867 O O . ASN A 1 103 ? 1.801 15.529 -5.731 1.00 70.38 103 ASN A O 1
ATOM 871 N N . SER A 1 104 ? 2.245 15.344 -3.534 1.00 73.50 104 SER A N 1
ATOM 872 C CA . SER A 1 104 ? 3.431 16.184 -3.527 1.00 73.50 104 SER A CA 1
ATOM 873 C C . SER A 1 104 ? 4.661 15.429 -4.061 1.00 73.50 104 SER A C 1
ATOM 875 O O . SER A 1 104 ? 4.710 14.195 -4.071 1.00 73.50 104 SER A O 1
ATOM 877 N N . PRO A 1 105 ? 5.738 16.137 -4.449 1.00 81.12 105 PRO A N 1
ATOM 878 C CA . PRO A 1 105 ? 7.023 15.500 -4.744 1.00 81.12 105 PRO A CA 1
ATOM 879 C C . PRO A 1 105 ? 7.561 14.636 -3.591 1.00 81.12 105 PRO A C 1
ATOM 881 O O . PRO A 1 105 ? 8.282 13.668 -3.838 1.00 81.12 105 PRO A O 1
ATOM 884 N N . LYS A 1 106 ? 7.198 14.951 -2.337 1.00 83.50 106 LYS A N 1
ATOM 885 C CA . LYS A 1 106 ? 7.593 14.161 -1.163 1.00 83.50 106 LYS A CA 1
ATOM 886 C C . LYS A 1 106 ? 6.946 12.776 -1.175 1.00 83.50 106 LYS A C 1
ATOM 888 O O . LYS A 1 106 ? 7.614 11.812 -0.809 1.00 83.50 106 LYS A O 1
ATOM 893 N N . ASP A 1 107 ? 5.715 12.657 -1.666 1.00 84.44 107 ASP A N 1
ATOM 894 C CA . ASP A 1 107 ? 4.988 11.383 -1.728 1.00 84.44 107 ASP A CA 1
ATOM 895 C C . ASP A 1 107 ? 5.606 10.442 -2.767 1.00 84.44 107 ASP A C 1
ATOM 897 O O . ASP A 1 107 ? 5.781 9.252 -2.510 1.00 84.44 107 ASP A O 1
ATOM 901 N N . LYS A 1 108 ? 6.091 10.990 -3.890 1.00 87.88 108 LYS A N 1
ATOM 902 C CA . LYS A 1 108 ? 6.863 10.223 -4.884 1.00 87.88 108 LYS A CA 1
ATOM 903 C C . LYS A 1 108 ? 8.182 9.701 -4.316 1.00 87.88 108 LYS A C 1
ATOM 905 O O . LYS A 1 108 ? 8.533 8.548 -4.554 1.00 87.88 108 LYS A O 1
ATOM 910 N N . ILE A 1 109 ? 8.903 10.524 -3.548 1.00 90.75 109 ILE A N 1
ATOM 911 C CA . ILE A 1 109 ? 10.140 10.108 -2.864 1.00 90.75 109 ILE A CA 1
ATOM 912 C C . ILE A 1 109 ? 9.829 9.033 -1.813 1.00 90.75 109 ILE A C 1
ATOM 914 O O . ILE A 1 109 ? 10.550 8.040 -1.712 1.00 90.75 109 ILE A O 1
ATOM 918 N N . LYS A 1 110 ? 8.738 9.197 -1.052 1.00 90.12 110 LYS A N 1
ATOM 919 C CA . LYS A 1 110 ? 8.253 8.206 -0.081 1.00 90.12 110 LYS A CA 1
ATOM 920 C C . LYS A 1 110 ? 7.991 6.870 -0.779 1.00 90.12 110 LYS A C 1
ATOM 922 O O . LYS A 1 110 ? 8.577 5.865 -0.385 1.00 90.12 110 LYS A O 1
ATOM 927 N N . LEU A 1 111 ? 7.200 6.867 -1.851 1.00 91.06 111 LEU A N 1
ATOM 928 C CA . LEU A 1 111 ? 6.884 5.675 -2.641 1.00 91.06 111 LEU A CA 1
ATOM 929 C C . LEU A 1 111 ? 8.138 5.008 -3.217 1.00 91.06 111 LEU A C 1
ATOM 931 O O . LEU A 1 111 ? 8.291 3.792 -3.111 1.00 91.06 111 LEU A O 1
ATOM 935 N N . HIS A 1 112 ? 9.066 5.797 -3.762 1.00 93.38 112 HIS A N 1
ATOM 936 C CA . HIS A 1 112 ? 10.342 5.296 -4.276 1.00 93.38 112 HIS A CA 1
ATOM 937 C C . HIS A 1 112 ? 11.146 4.559 -3.197 1.00 93.38 112 HIS A C 1
ATOM 939 O O . HIS A 1 112 ? 11.553 3.413 -3.398 1.00 93.38 112 HIS A O 1
ATOM 945 N N . ASN A 1 113 ? 11.269 5.154 -2.008 1.00 92.25 113 ASN A N 1
ATOM 946 C CA . ASN A 1 113 ? 11.953 4.540 -0.869 1.00 92.25 113 ASN A CA 1
ATOM 947 C C . ASN A 1 113 ? 11.277 3.245 -0.395 1.00 92.25 113 ASN A C 1
ATOM 949 O O . ASN A 1 113 ? 11.974 2.295 -0.037 1.00 92.25 113 ASN A O 1
ATOM 953 N N . TYR A 1 114 ? 9.942 3.180 -0.399 1.00 90.56 114 TYR A N 1
ATOM 954 C CA . TYR A 1 114 ? 9.218 1.940 -0.098 1.00 90.56 114 TYR A CA 1
ATOM 955 C C . TYR A 1 114 ? 9.523 0.849 -1.131 1.00 90.56 114 TYR A C 1
ATOM 957 O O . TYR A 1 114 ? 9.855 -0.271 -0.747 1.00 90.56 114 TYR A O 1
ATOM 965 N N . GLY A 1 115 ? 9.517 1.178 -2.426 1.00 90.06 115 GLY A N 1
ATOM 966 C CA . GLY A 1 115 ? 9.892 0.235 -3.484 1.00 90.06 115 GLY A CA 1
ATOM 967 C C . GLY A 1 115 ? 11.312 -0.318 -3.308 1.00 90.06 115 GLY A C 1
ATOM 968 O O . GLY A 1 115 ? 11.521 -1.530 -3.403 1.00 90.06 115 GLY A O 1
ATOM 969 N N . LEU A 1 116 ? 12.280 0.541 -2.969 1.00 91.50 116 LEU A N 1
ATOM 970 C CA . LEU A 1 116 ? 13.656 0.118 -2.687 1.00 91.50 116 LEU A CA 1
ATOM 971 C C . LEU A 1 116 ? 13.748 -0.790 -1.453 1.00 91.50 116 LEU A C 1
ATOM 973 O O . LEU A 1 116 ? 14.457 -1.793 -1.491 1.00 91.50 116 LEU A O 1
ATOM 977 N N . ARG A 1 117 ? 13.013 -0.487 -0.373 1.00 88.94 117 ARG A N 1
ATOM 978 C CA . ARG A 1 117 ? 12.966 -1.323 0.844 1.00 88.94 117 ARG A CA 1
ATOM 979 C C . ARG A 1 117 ? 12.370 -2.703 0.586 1.00 88.94 117 ARG A C 1
ATOM 981 O O . ARG A 1 117 ? 12.807 -3.674 1.193 1.00 88.94 117 ARG A O 1
ATOM 988 N N . MET A 1 118 ? 11.426 -2.801 -0.347 1.00 85.62 118 MET A N 1
ATOM 989 C CA . MET A 1 118 ? 10.904 -4.081 -0.825 1.00 85.62 118 MET A CA 1
ATOM 990 C C . MET A 1 118 ? 11.932 -4.824 -1.700 1.00 85.62 118 MET A C 1
ATOM 992 O O . MET A 1 118 ? 11.777 -6.008 -1.971 1.00 85.62 118 MET A O 1
ATOM 996 N N . GLY A 1 119 ? 13.017 -4.190 -2.144 1.00 87.75 119 GLY A N 1
ATOM 997 C CA . GLY A 1 119 ? 13.998 -4.802 -3.041 1.00 87.75 119 GLY A CA 1
ATOM 998 C C . GLY A 1 119 ? 13.523 -4.853 -4.493 1.00 87.75 119 GLY A C 1
ATOM 999 O O . GLY A 1 119 ? 13.900 -5.766 -5.230 1.00 87.75 119 GLY A O 1
ATOM 1000 N N . LEU A 1 120 ? 12.665 -3.910 -4.891 1.00 87.19 120 LEU A N 1
ATOM 1001 C CA . LEU A 1 120 ? 12.379 -3.628 -6.294 1.00 87.19 120 LEU A CA 1
ATOM 1002 C C . LEU A 1 120 ? 13.510 -2.781 -6.883 1.00 87.19 120 LEU A C 1
ATOM 1004 O O . LEU A 1 120 ? 14.145 -1.989 -6.184 1.00 87.19 120 LEU A O 1
ATOM 1008 N N . SER A 1 121 ? 13.774 -2.944 -8.177 1.00 89.81 121 SER A N 1
ATOM 1009 C CA . SER A 1 121 ? 14.848 -2.197 -8.825 1.00 89.81 121 SER A CA 1
ATOM 1010 C C . SER A 1 121 ? 14.520 -0.709 -8.972 1.00 89.81 121 SER A C 1
ATOM 1012 O O . SER A 1 121 ? 13.374 -0.319 -9.208 1.00 89.81 121 SER A O 1
ATOM 1014 N N . HIS A 1 122 ? 15.563 0.118 -8.929 1.00 91.25 122 HIS A N 1
ATOM 1015 C CA . HIS A 1 122 ? 15.463 1.552 -9.187 1.00 91.25 122 HIS A CA 1
ATOM 1016 C C . HIS A 1 122 ? 14.825 1.863 -10.554 1.00 91.25 122 HIS A C 1
ATOM 1018 O O . HIS A 1 122 ? 14.006 2.773 -10.669 1.00 91.25 122 HIS A O 1
ATOM 1024 N N . GLU A 1 123 ? 15.175 1.092 -11.587 1.00 89.94 123 GLU A N 1
ATOM 1025 C CA . GLU A 1 123 ? 14.659 1.279 -12.945 1.00 89.94 123 GLU A CA 1
ATOM 1026 C C . GLU A 1 123 ? 13.150 1.025 -13.020 1.00 89.94 123 GLU A C 1
ATOM 1028 O O . GLU A 1 123 ? 12.407 1.871 -13.522 1.00 89.94 123 GLU A O 1
ATOM 1033 N N . SER A 1 124 ? 12.677 -0.098 -12.472 1.00 86.25 124 SER A N 1
ATOM 1034 C CA . SER A 1 124 ? 11.254 -0.445 -12.487 1.00 86.25 124 SER A CA 1
ATOM 1035 C C . SER A 1 124 ? 10.423 0.565 -11.701 1.00 86.25 124 SER A C 1
ATOM 1037 O O . SER A 1 124 ? 9.386 1.007 -12.190 1.00 86.25 124 SER A O 1
ATOM 1039 N N . ILE A 1 125 ? 10.897 0.987 -10.524 1.00 91.06 125 ILE A N 1
ATOM 1040 C CA . ILE A 1 125 ? 10.225 2.005 -9.701 1.00 91.06 125 ILE A CA 1
ATOM 1041 C C . ILE A 1 125 ? 10.078 3.310 -10.490 1.00 91.06 125 ILE A C 1
ATOM 1043 O O . ILE A 1 125 ? 8.978 3.856 -10.585 1.00 91.06 125 ILE A O 1
ATOM 1047 N N . ASN A 1 126 ? 11.160 3.790 -11.107 1.00 90.50 126 ASN A N 1
ATOM 1048 C CA . ASN A 1 126 ? 11.128 5.022 -11.893 1.00 90.50 126 ASN A CA 1
ATOM 1049 C C . ASN A 1 126 ? 10.212 4.908 -13.108 1.00 90.50 126 ASN A C 1
ATOM 1051 O O . ASN A 1 126 ? 9.508 5.861 -13.432 1.00 90.50 126 ASN A O 1
ATOM 1055 N N . LYS A 1 127 ? 10.181 3.745 -13.762 1.00 88.81 127 LYS A N 1
ATOM 1056 C CA . LYS A 1 127 ? 9.290 3.503 -14.896 1.00 88.81 127 LYS A CA 1
ATOM 1057 C C . 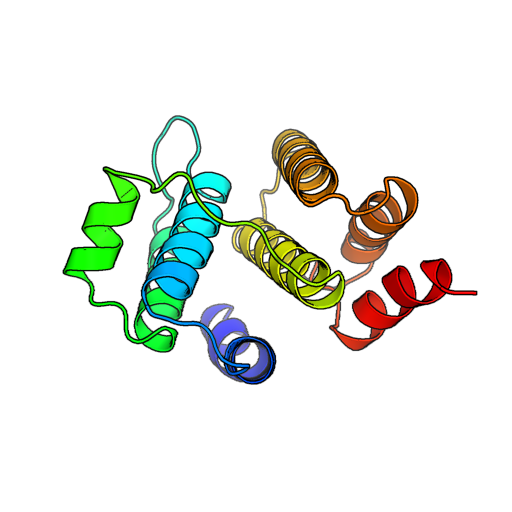LYS A 1 127 ? 7.820 3.564 -14.479 1.00 88.81 127 LYS A C 1
ATOM 1059 O O . LYS A 1 127 ? 7.029 4.160 -15.202 1.00 88.81 127 LYS A O 1
ATOM 1064 N N . VAL A 1 128 ? 7.460 3.038 -13.303 1.00 87.12 128 VAL A N 1
ATOM 1065 C CA . VAL A 1 128 ? 6.104 3.191 -12.743 1.00 87.12 128 VAL A CA 1
ATOM 1066 C C . VAL A 1 128 ? 5.789 4.658 -12.446 1.00 87.12 128 VAL A C 1
ATOM 1068 O O . VAL A 1 128 ? 4.757 5.154 -12.893 1.00 87.12 128 VAL A O 1
ATOM 1071 N N . LEU A 1 129 ? 6.686 5.365 -11.749 1.00 87.38 129 LEU A N 1
ATOM 1072 C CA . LEU A 1 129 ? 6.512 6.786 -11.414 1.00 87.38 129 LEU A CA 1
ATOM 1073 C C . LEU A 1 129 ? 6.417 7.688 -12.651 1.00 87.38 129 LEU A C 1
ATOM 1075 O O . LEU A 1 129 ? 5.744 8.714 -12.615 1.00 87.38 129 LEU A O 1
ATOM 1079 N N . TYR A 1 130 ? 7.090 7.323 -13.739 1.00 87.50 130 TYR A N 1
ATOM 1080 C CA . TYR A 1 130 ? 7.004 8.027 -15.013 1.00 87.50 130 TYR A CA 1
ATOM 1081 C C . TYR A 1 130 ? 5.685 7.728 -15.731 1.00 87.50 130 TYR A C 1
ATOM 1083 O O . TYR A 1 130 ? 4.977 8.644 -16.145 1.00 87.50 130 TYR A O 1
ATOM 1091 N N . LEU A 1 131 ? 5.328 6.446 -15.857 1.00 83.56 131 LEU A N 1
ATOM 1092 C CA . LEU A 1 131 ? 4.140 6.028 -16.599 1.00 83.56 131 LEU A CA 1
ATOM 1093 C C . LEU A 1 131 ? 2.845 6.467 -15.926 1.00 83.56 131 LEU A C 1
ATOM 1095 O O . LEU A 1 131 ? 1.902 6.811 -16.632 1.00 83.56 131 LEU A O 1
ATOM 1099 N N . MET A 1 132 ? 2.792 6.514 -14.592 1.00 80.88 132 MET A N 1
ATOM 1100 C CA . MET A 1 132 ? 1.593 6.964 -13.882 1.00 80.88 132 MET A CA 1
ATOM 1101 C C . MET A 1 132 ? 1.180 8.389 -14.276 1.00 80.88 132 MET A C 1
ATOM 1103 O O . MET A 1 132 ? -0.009 8.654 -14.375 1.00 80.88 132 MET A O 1
ATOM 1107 N N . GLU A 1 133 ? 2.119 9.284 -14.605 1.00 80.69 133 GLU A N 1
ATOM 1108 C CA . GLU A 1 133 ? 1.795 10.646 -15.070 1.00 80.69 133 GLU A CA 1
ATOM 1109 C C . GLU A 1 133 ? 1.043 10.660 -16.410 1.00 80.69 133 GLU A C 1
ATOM 1111 O O . GLU A 1 133 ? 0.409 11.652 -16.757 1.00 80.69 133 GLU A O 1
ATOM 1116 N N . SER A 1 134 ? 1.099 9.560 -17.166 1.00 81.44 134 SER A N 1
ATOM 1117 C CA . SER A 1 134 ? 0.435 9.418 -18.465 1.00 81.44 134 SER A CA 1
ATOM 1118 C C . SER A 1 134 ? -0.974 8.820 -18.369 1.00 81.44 134 SER A C 1
ATOM 1120 O O . SER A 1 134 ? -1.667 8.749 -19.384 1.00 81.44 134 SER A O 1
ATOM 1122 N N . PHE A 1 135 ? -1.414 8.381 -17.183 1.00 74.50 135 PHE A N 1
ATOM 1123 C CA . PHE A 1 135 ? -2.736 7.782 -16.986 1.00 74.50 135 PHE A CA 1
ATOM 1124 C C . PHE A 1 135 ? -3.726 8.761 -16.338 1.00 74.50 135 PHE A C 1
ATOM 1126 O O . PHE A 1 135 ? -3.349 9.518 -15.438 1.00 74.50 135 PHE A O 1
ATOM 1133 N N . PRO A 1 136 ? -5.020 8.713 -16.716 1.00 67.94 136 PRO A N 1
ATOM 1134 C CA . PRO A 1 136 ? -6.069 9.417 -15.987 1.00 67.94 136 PRO A CA 1
ATOM 1135 C C . PRO A 1 136 ? -6.034 9.035 -14.503 1.00 67.94 136 PRO A C 1
ATOM 1137 O O . PRO A 1 136 ? -5.932 7.854 -14.164 1.00 67.94 136 PRO A O 1
ATOM 1140 N N . ASN A 1 137 ? -6.094 10.033 -13.619 1.00 66.75 137 ASN A N 1
ATOM 1141 C CA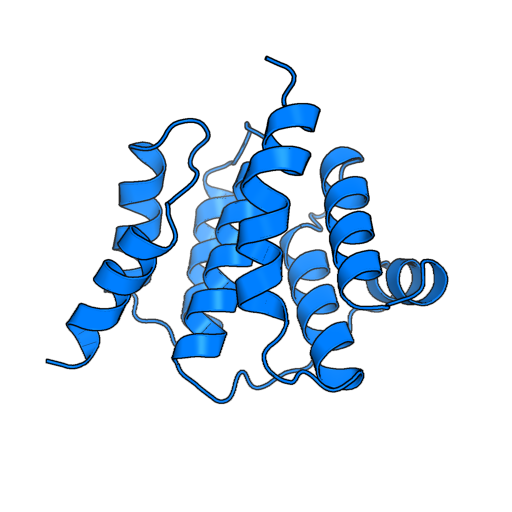 . ASN A 1 137 ? -6.038 9.861 -12.160 1.00 66.75 137 ASN A CA 1
ATOM 1142 C C . ASN A 1 137 ? -4.773 9.132 -11.663 1.00 66.75 137 ASN A C 1
ATOM 1144 O O . ASN A 1 137 ? -4.759 8.593 -10.559 1.00 66.75 137 ASN A O 1
ATOM 1148 N N . LYS A 1 138 ? -3.716 9.091 -12.487 1.00 70.62 138 LYS A N 1
ATOM 1149 C CA . LYS A 1 138 ? -2.422 8.455 -12.200 1.00 70.62 138 LYS A CA 1
ATOM 1150 C C . LYS A 1 138 ? -2.506 6.962 -11.860 1.00 70.62 138 LYS A C 1
ATOM 1152 O O . LYS A 1 138 ? -1.637 6.396 -11.196 1.00 70.62 138 LYS A O 1
ATOM 1157 N N . VAL A 1 139 ? -3.547 6.298 -12.356 1.00 70.12 139 VAL A N 1
ATOM 1158 C CA . VAL A 1 139 ? -3.803 4.877 -12.111 1.00 70.12 139 VAL A CA 1
ATOM 1159 C C . VAL A 1 139 ? -3.134 4.035 -13.185 1.00 70.12 139 VAL A C 1
ATOM 1161 O O . VAL A 1 139 ? -3.583 4.013 -14.327 1.00 70.12 139 VAL A O 1
ATOM 1164 N N . VAL A 1 140 ? -2.090 3.295 -12.812 1.00 68.69 140 VAL A N 1
ATOM 1165 C CA . VAL A 1 140 ? -1.423 2.365 -13.731 1.00 68.69 140 VAL A CA 1
ATOM 1166 C C . VAL A 1 140 ? -2.189 1.032 -13.781 1.00 68.69 140 VAL A C 1
ATOM 1168 O O . VAL A 1 140 ? -2.398 0.419 -12.725 1.00 68.69 140 VAL A O 1
ATOM 1171 N N . PRO A 1 141 ? -2.592 0.556 -14.975 1.00 69.50 141 PRO A N 1
ATOM 1172 C CA . PRO A 1 141 ? -3.207 -0.756 -15.153 1.00 69.50 141 PRO A CA 1
ATOM 1173 C C . PRO A 1 141 ? -2.278 -1.918 -14.727 1.00 69.50 141 PRO A C 1
ATOM 1175 O O . PRO A 1 141 ? -1.058 -1.823 -14.896 1.00 69.50 141 PRO A O 1
ATOM 1178 N N . PRO A 1 142 ? -2.808 -3.034 -14.187 1.00 64.81 142 PRO A N 1
ATOM 1179 C CA . PRO A 1 142 ? -1.988 -4.157 -13.721 1.00 64.81 142 PRO A CA 1
ATOM 1180 C C . PRO A 1 142 ? -1.144 -4.835 -14.802 1.00 64.81 142 PRO A C 1
ATOM 1182 O O . PRO A 1 142 ? -0.030 -5.263 -14.520 1.00 64.81 142 PRO A O 1
ATOM 1185 N N . ASP A 1 143 ? -1.648 -4.935 -16.028 1.00 67.44 143 ASP A N 1
ATOM 1186 C CA . ASP A 1 143 ? -0.938 -5.464 -17.197 1.00 67.44 143 ASP A CA 1
ATOM 1187 C C . ASP A 1 143 ? 0.319 -4.645 -17.511 1.00 67.44 143 ASP A C 1
ATOM 1189 O O . ASP A 1 143 ? 1.401 -5.208 -17.676 1.00 67.44 143 ASP A O 1
ATOM 1193 N N . VAL A 1 144 ? 0.212 -3.316 -17.450 1.00 72.19 144 VAL A N 1
ATOM 1194 C CA . VAL A 1 144 ? 1.349 -2.402 -17.629 1.00 72.19 144 VAL A CA 1
ATOM 1195 C C . VAL A 1 144 ? 2.390 -2.591 -16.522 1.00 72.19 144 VAL A C 1
ATOM 1197 O O . VAL A 1 144 ? 3.590 -2.592 -16.793 1.00 72.19 144 VAL A O 1
ATOM 1200 N N . LEU A 1 145 ? 1.962 -2.799 -15.272 1.00 69.12 145 LEU A N 1
ATOM 1201 C CA . LEU A 1 145 ? 2.882 -3.080 -14.162 1.00 69.12 145 LEU A CA 1
ATOM 1202 C C . LEU A 1 145 ? 3.607 -4.404 -14.348 1.00 69.12 145 LEU A C 1
ATOM 1204 O O . LEU A 1 145 ? 4.827 -4.460 -14.206 1.00 69.12 145 LEU A O 1
ATOM 1208 N N . ILE A 1 146 ? 2.876 -5.456 -14.701 1.00 68.44 146 ILE A N 1
ATOM 1209 C CA . ILE A 1 146 ? 3.455 -6.7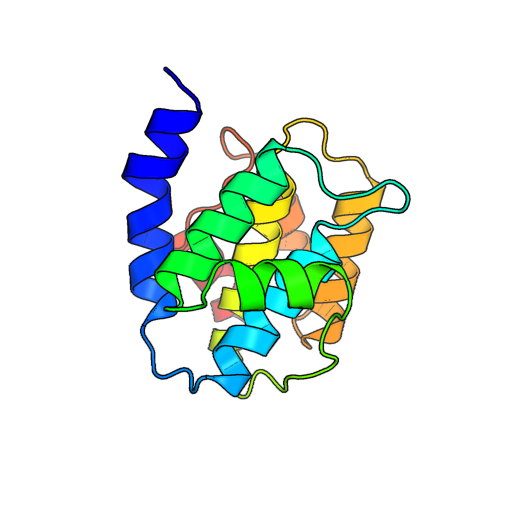68 -14.980 1.00 68.44 146 ILE A CA 1
ATOM 1210 C C . ILE A 1 146 ? 4.543 -6.646 -16.055 1.00 68.44 146 ILE A C 1
ATOM 1212 O O . ILE A 1 146 ? 5.628 -7.199 -15.881 1.00 68.44 146 ILE A O 1
ATOM 1216 N N . ASP A 1 147 ? 4.308 -5.878 -17.117 1.00 72.44 147 ASP A N 1
ATOM 1217 C CA . ASP A 1 147 ? 5.289 -5.681 -18.186 1.00 72.44 147 ASP A CA 1
ATOM 1218 C C . ASP A 1 147 ? 6.523 -4.886 -17.738 1.00 72.44 147 ASP A C 1
ATOM 1220 O O . ASP A 1 147 ? 7.640 -5.207 -18.144 1.00 72.44 147 ASP A O 1
ATOM 1224 N N . ILE A 1 148 ? 6.370 -3.900 -16.849 1.00 74.25 148 ILE A N 1
ATOM 1225 C CA . ILE A 1 148 ? 7.505 -3.158 -16.268 1.00 74.25 148 ILE A CA 1
ATOM 1226 C C . ILE A 1 148 ? 8.433 -4.083 -15.473 1.00 74.25 148 ILE A C 1
ATOM 1228 O O . ILE A 1 148 ? 9.654 -3.929 -15.540 1.00 74.25 148 ILE A O 1
ATOM 1232 N N . PHE A 1 149 ? 7.874 -5.036 -14.727 1.00 68.00 149 PHE A N 1
ATOM 1233 C CA . PHE A 1 149 ? 8.649 -5.913 -13.848 1.00 68.00 149 PHE A CA 1
ATOM 1234 C C . PHE A 1 149 ? 9.071 -7.244 -14.499 1.00 68.00 149 PHE A C 1
ATOM 1236 O O . PHE A 1 149 ? 10.018 -7.874 -14.034 1.00 68.00 149 PHE A O 1
ATOM 1243 N N . LYS A 1 150 ? 8.454 -7.657 -15.615 1.00 66.69 150 LYS A N 1
ATOM 1244 C CA . LYS A 1 150 ? 8.881 -8.830 -16.407 1.00 66.69 150 LYS A CA 1
ATOM 1245 C C . LYS A 1 150 ? 10.242 -8.651 -17.080 1.00 66.69 150 LYS A C 1
ATOM 1247 O O . LYS A 1 150 ? 10.970 -9.627 -17.225 1.00 66.69 150 LYS A O 1
ATOM 1252 N N . VAL A 1 151 ? 10.603 -7.424 -17.464 1.00 58.12 151 VAL A N 1
ATOM 1253 C CA . VAL A 1 151 ? 11.870 -7.122 -18.167 1.00 58.12 151 VAL A CA 1
ATOM 1254 C C . VAL A 1 151 ? 13.108 -7.476 -17.323 1.00 58.12 151 VAL A C 1
ATOM 1256 O O . VAL A 1 151 ? 14.192 -7.623 -17.867 1.00 58.12 151 VAL A O 1
ATOM 1259 N N . GLN A 1 152 ? 12.955 -7.690 -16.013 1.00 51.44 152 GLN A N 1
ATOM 1260 C CA . GLN A 1 152 ? 14.059 -8.007 -15.098 1.00 51.44 152 GLN A CA 1
ATOM 1261 C C . GLN A 1 152 ? 14.468 -9.490 -15.072 1.00 51.44 152 GLN A C 1
ATOM 1263 O O . GLN A 1 152 ? 15.408 -9.840 -14.362 1.00 51.44 152 GLN A O 1
ATOM 1268 N N . TYR A 1 153 ? 13.752 -10.357 -15.794 1.00 45.00 153 TYR A N 1
ATOM 1269 C CA . TYR A 1 153 ? 13.988 -11.807 -15.823 1.00 45.00 153 TYR A CA 1
ATOM 1270 C C . TYR A 1 153 ? 14.507 -12.327 -17.175 1.00 45.00 153 TYR A C 1
ATOM 1272 O O . TYR A 1 153 ? 14.621 -13.543 -17.332 1.00 45.00 153 TYR A O 1
ATOM 1280 N N . ASN A 1 154 ? 14.817 -11.432 -18.121 1.00 37.94 154 ASN A N 1
ATOM 1281 C CA . ASN A 1 154 ? 15.413 -11.772 -19.418 1.00 37.94 154 ASN A CA 1
ATOM 1282 C C . ASN A 1 154 ? 16.911 -11.474 -19.446 1.00 37.94 154 ASN A C 1
ATOM 1284 O O . ASN A 1 154 ? 17.292 -10.370 -18.999 1.00 37.94 154 ASN A O 1
#

Secondary structure (DSSP, 8-state):
--HHHHIIIIIHHHHHHHH-S---HHHHHHHHHHHHHHH-BTTB--HHHHHHHHHHHHHTT--HHHHHHHHHS--------SHHHHHHHHHHHHHHHTTSS---HHHHHHHHHHHHHTT--HHHHHHHHHHHTTSGGG---HHHHHHHHHGGG-